Protein AF-A0A6H1WTG3-F1 (afdb_monomer)

pLDDT: mean 82.86, std 12.98, range [39.84, 94.88]

Mean predicted aligned error: 9.49 Å

Secondary structure (DSSP, 8-state):
-PPPPPPHHHHHHHHHHHHHHHHHHHHHHHHHHHHTT---HHHHHHHHHHHHHHHHHHHSS--SSGGGSTT---S--SS-EES---SSTTT-EEEEEEE-GGGGTSEEEEEEEE--S-GGG--EEEEEEETTS-TT----EEEES-GGGTT--

Structure (mmCIF, N/CA/C/O backbone):
data_AF-A0A6H1WTG3-F1
#
_entry.id   AF-A0A6H1WTG3-F1
#
loop_
_atom_site.group_PDB
_atom_site.id
_atom_site.type_symbol
_atom_site.label_atom_id
_atom_site.label_alt_id
_atom_site.label_comp_id
_atom_site.label_asym_id
_atom_site.label_entity_id
_atom_site.label_seq_id
_atom_site.pdbx_PDB_ins_code
_atom_site.Cartn_x
_atom_site.Cartn_y
_atom_site.Cartn_z
_atom_site.occupancy
_atom_site.B_iso_or_equiv
_atom_site.auth_seq_id
_atom_site.auth_comp_id
_atom_site.auth_asym_id
_atom_site.auth_atom_id
_atom_site.pdbx_PDB_model_num
ATOM 1 N N . MET A 1 1 ? 8.873 -9.620 -66.598 1.00 48.72 1 MET A N 1
ATOM 2 C CA . MET A 1 1 ? 8.773 -9.026 -65.247 1.00 48.72 1 MET A CA 1
ATOM 3 C C . MET A 1 1 ? 10.166 -8.985 -64.636 1.00 48.72 1 MET A C 1
ATOM 5 O O . MET A 1 1 ? 10.715 -10.044 -64.362 1.00 48.72 1 MET A O 1
ATOM 9 N N . ARG A 1 2 ? 10.778 -7.803 -64.497 1.00 57.81 2 ARG A N 1
ATOM 10 C CA . ARG A 1 2 ? 12.018 -7.649 -63.721 1.00 57.81 2 ARG A CA 1
ATOM 11 C C . ARG A 1 2 ? 11.621 -7.523 -62.252 1.00 57.81 2 ARG A C 1
ATOM 13 O O . ARG A 1 2 ? 10.877 -6.614 -61.910 1.00 57.81 2 ARG A O 1
ATOM 20 N N . ARG A 1 3 ? 12.067 -8.462 -61.417 1.00 63.38 3 ARG A N 1
ATOM 21 C CA . ARG A 1 3 ? 12.070 -8.287 -59.962 1.00 63.38 3 ARG A CA 1
ATOM 22 C C . ARG A 1 3 ? 13.181 -7.295 -59.640 1.00 63.38 3 ARG A C 1
ATOM 24 O O . ARG A 1 3 ? 14.333 -7.564 -59.975 1.00 63.38 3 ARG A O 1
ATOM 31 N N . GLU A 1 4 ? 12.835 -6.169 -59.033 1.00 68.81 4 GLU A N 1
ATOM 32 C CA . GLU A 1 4 ? 13.825 -5.304 -58.398 1.00 68.81 4 GLU A CA 1
ATOM 33 C C . GLU A 1 4 ? 14.367 -6.053 -57.180 1.00 68.81 4 GLU A C 1
ATOM 35 O O . GLU A 1 4 ? 13.616 -6.467 -56.296 1.00 68.81 4 GLU A O 1
ATOM 40 N N . ALA A 1 5 ? 15.660 -6.366 -57.218 1.00 68.69 5 ALA A N 1
ATOM 41 C CA . ALA A 1 5 ? 16.344 -7.063 -56.144 1.00 68.69 5 ALA A CA 1
ATOM 42 C C . ALA A 1 5 ? 16.918 -6.024 -55.175 1.00 68.69 5 ALA A C 1
ATOM 44 O O . ALA A 1 5 ? 17.615 -5.103 -55.596 1.00 68.69 5 ALA A O 1
ATOM 45 N N . PHE A 1 6 ? 16.598 -6.202 -53.893 1.00 76.06 6 PHE A N 1
ATOM 46 C CA . PHE A 1 6 ? 17.028 -5.386 -52.757 1.00 76.06 6 PHE A CA 1
ATOM 47 C C . PHE A 1 6 ? 18.542 -5.143 -52.786 1.00 76.06 6 PHE A C 1
ATOM 49 O O . PHE A 1 6 ? 19.322 -6.086 -52.953 1.00 76.06 6 PHE A O 1
ATOM 56 N N . THR A 1 7 ? 18.973 -3.890 -52.642 1.00 87.44 7 THR A N 1
ATOM 57 C CA . THR A 1 7 ? 20.405 -3.569 -52.706 1.00 87.44 7 THR A CA 1
ATOM 58 C C .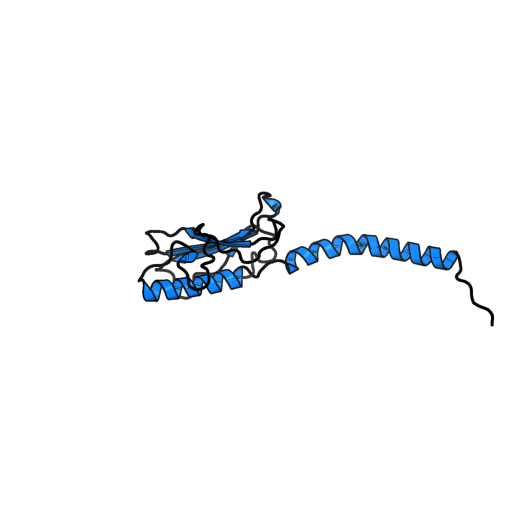 THR A 1 7 ? 21.078 -3.770 -51.347 1.00 87.44 7 THR A C 1
ATOM 60 O O . THR A 1 7 ? 20.471 -3.599 -50.292 1.00 87.44 7 THR A O 1
ATOM 63 N N . LEU A 1 8 ? 22.370 -4.113 -51.349 1.00 87.19 8 LEU A N 1
ATOM 64 C CA . LEU A 1 8 ? 23.145 -4.274 -50.110 1.00 87.19 8 LEU A CA 1
ATOM 65 C C . LEU A 1 8 ? 23.216 -2.951 -49.323 1.00 87.19 8 LEU A C 1
ATOM 67 O O . LEU A 1 8 ? 23.157 -2.946 -48.097 1.00 87.19 8 LEU A O 1
ATOM 71 N N . VAL A 1 9 ? 23.256 -1.823 -50.036 1.00 90.19 9 VAL A N 1
ATOM 72 C CA . VAL A 1 9 ? 23.251 -0.476 -49.447 1.00 90.19 9 VAL A CA 1
ATOM 73 C C . VAL A 1 9 ? 21.934 -0.185 -48.721 1.00 90.19 9 VAL A C 1
ATOM 75 O O . VAL A 1 9 ? 21.951 0.371 -47.624 1.00 90.19 9 VAL A O 1
ATOM 78 N N . GLU A 1 10 ? 20.805 -0.608 -49.289 1.00 89.88 10 GLU A N 1
ATOM 79 C CA . GLU A 1 10 ? 19.484 -0.460 -48.671 1.00 89.88 10 GLU A CA 1
ATOM 80 C C . GLU A 1 10 ? 19.398 -1.236 -47.351 1.00 89.88 10 GLU A C 1
ATOM 82 O O . GLU A 1 10 ? 18.973 -0.690 -46.333 1.00 89.88 10 GLU A O 1
ATOM 87 N N . LEU A 1 11 ? 19.929 -2.462 -47.316 1.00 88.88 11 LEU A N 1
ATOM 88 C CA . LEU A 1 11 ? 20.019 -3.244 -46.083 1.00 88.88 11 LEU A CA 1
ATOM 89 C C . LEU A 1 11 ? 20.889 -2.556 -45.020 1.00 88.88 11 LEU A C 1
ATOM 91 O O . LEU A 1 11 ? 20.509 -2.502 -43.851 1.00 88.88 11 LEU A O 1
ATOM 95 N N . MET A 1 12 ? 22.046 -2.011 -45.405 1.00 92.81 12 MET A N 1
ATOM 96 C CA . MET A 1 12 ? 22.962 -1.365 -44.459 1.00 92.81 12 MET A CA 1
ATOM 97 C C . MET A 1 12 ? 22.351 -0.121 -43.811 1.00 92.81 12 MET A C 1
ATOM 99 O O . MET A 1 12 ? 22.516 0.081 -42.606 1.00 92.81 12 MET A O 1
ATOM 103 N N . MET A 1 13 ? 21.614 0.687 -44.578 1.00 92.31 13 MET A N 1
ATOM 104 C CA . MET A 1 13 ? 20.936 1.863 -44.033 1.00 92.31 13 MET A CA 1
ATOM 105 C C . MET A 1 13 ? 19.824 1.463 -43.055 1.00 92.31 13 MET A C 1
ATOM 107 O O . MET A 1 13 ? 19.720 2.045 -41.975 1.00 92.31 13 MET A O 1
ATOM 111 N N . VAL A 1 14 ? 19.039 0.432 -43.381 1.00 94.12 14 V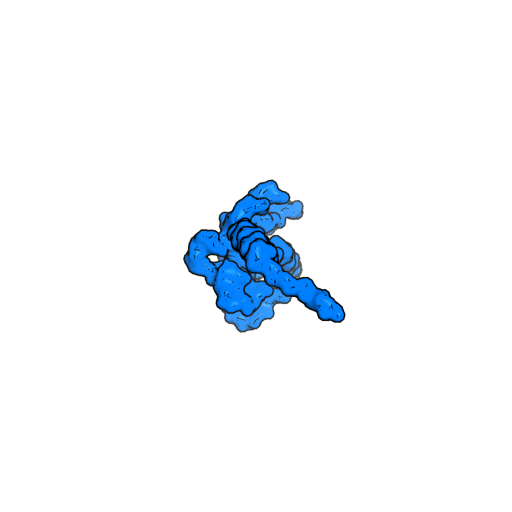AL A N 1
ATOM 112 C CA . VAL A 1 14 ? 17.979 -0.079 -42.496 1.00 94.12 14 VAL A CA 1
ATOM 113 C C . VAL A 1 14 ? 18.563 -0.603 -41.182 1.00 94.12 14 VAL A C 1
ATOM 115 O O . VAL A 1 14 ? 18.065 -0.257 -40.112 1.00 94.12 14 VAL A O 1
ATOM 118 N N . VAL A 1 15 ? 19.653 -1.376 -41.233 1.00 93.19 15 VAL A N 1
ATOM 119 C CA . VAL A 1 15 ? 20.323 -1.887 -40.023 1.00 93.19 15 VAL A CA 1
ATOM 120 C C . VAL A 1 15 ? 20.875 -0.745 -39.166 1.00 93.19 15 VAL A C 1
ATOM 122 O O . VAL A 1 15 ? 20.725 -0.777 -37.944 1.00 93.19 15 VAL A O 1
ATOM 125 N N . ALA A 1 16 ? 21.454 0.290 -39.782 1.00 94.56 16 ALA A N 1
ATOM 126 C CA . ALA A 1 16 ? 21.947 1.461 -39.060 1.00 94.56 16 ALA A CA 1
ATOM 127 C C . ALA A 1 16 ? 20.816 2.210 -38.330 1.00 94.56 16 ALA A C 1
ATOM 129 O O . ALA A 1 16 ? 20.960 2.554 -37.157 1.00 94.56 16 ALA A O 1
ATOM 130 N N . ILE A 1 17 ? 19.669 2.406 -38.987 1.00 94.88 17 ILE A N 1
ATOM 131 C CA . ILE A 1 17 ? 18.495 3.045 -38.374 1.00 94.88 17 ILE A CA 1
ATOM 132 C C . ILE A 1 17 ? 17.949 2.183 -37.224 1.00 94.88 17 ILE A C 1
ATOM 134 O O . ILE A 1 17 ? 17.677 2.706 -36.142 1.00 94.88 17 ILE A O 1
ATOM 138 N N . LEU A 1 18 ? 17.845 0.863 -37.411 1.00 94.25 18 LEU A N 1
ATOM 139 C CA . LEU A 1 18 ? 17.382 -0.060 -36.367 1.00 94.25 18 LEU A CA 1
ATOM 140 C C . LEU A 1 18 ? 18.304 -0.072 -35.140 1.00 94.25 18 LEU A C 1
ATOM 142 O O . LEU A 1 18 ? 17.809 -0.127 -34.015 1.00 94.25 18 LEU A O 1
ATOM 146 N N . ALA A 1 19 ? 19.623 0.029 -35.329 1.00 93.94 19 ALA A N 1
ATOM 147 C CA . ALA A 1 19 ? 20.579 0.094 -34.224 1.00 93.94 19 ALA A CA 1
ATOM 148 C C . ALA A 1 19 ? 20.383 1.355 -33.362 1.00 93.94 19 ALA A C 1
ATOM 150 O O . ALA A 1 19 ? 20.382 1.273 -32.132 1.00 93.94 19 ALA A O 1
ATOM 151 N N . ILE A 1 20 ? 20.152 2.509 -33.999 1.00 92.31 20 ILE A N 1
ATOM 152 C CA . ILE A 1 20 ? 19.897 3.781 -33.305 1.00 92.31 20 ILE A CA 1
ATOM 153 C C . ILE A 1 20 ? 18.561 3.725 -32.550 1.00 92.31 20 ILE A C 1
ATOM 155 O O . ILE A 1 20 ? 18.499 4.074 -31.370 1.00 92.31 20 ILE A O 1
ATOM 159 N N . LEU A 1 21 ? 17.497 3.238 -33.199 1.00 92.56 21 LEU A N 1
ATOM 160 C CA . LEU A 1 21 ? 16.176 3.117 -32.574 1.00 92.56 21 LEU A CA 1
ATOM 161 C C . LEU A 1 21 ? 16.177 2.121 -31.406 1.00 92.56 21 LEU A C 1
ATOM 163 O O . LEU A 1 21 ? 15.565 2.389 -30.369 1.00 92.56 21 LEU A O 1
ATOM 167 N N . GLY A 1 22 ? 16.888 0.998 -31.540 1.00 88.81 22 GLY A N 1
ATOM 168 C CA . GLY A 1 22 ? 17.004 -0.017 -30.492 1.00 88.81 22 GLY A CA 1
ATOM 169 C C . GLY A 1 22 ? 17.677 0.511 -29.223 1.00 88.81 22 GLY A C 1
ATOM 170 O O . GLY A 1 22 ? 17.189 0.253 -28.120 1.00 88.81 22 GLY A O 1
ATOM 171 N N . ALA A 1 23 ? 18.742 1.306 -29.371 1.00 87.19 23 ALA A N 1
ATOM 172 C CA . ALA A 1 23 ? 19.480 1.877 -28.245 1.00 87.19 23 ALA A CA 1
ATOM 173 C C . ALA A 1 23 ? 18.620 2.813 -27.373 1.00 87.19 23 ALA A C 1
ATOM 175 O O . ALA A 1 23 ? 18.652 2.711 -26.147 1.00 87.19 23 ALA A O 1
ATOM 176 N N . VAL A 1 24 ? 17.817 3.691 -27.986 1.00 86.00 24 VAL A N 1
ATOM 177 C CA . VAL A 1 24 ? 16.955 4.635 -27.245 1.00 86.00 24 VAL A CA 1
ATOM 178 C C . VAL A 1 24 ? 15.735 3.929 -26.653 1.00 86.00 24 VAL A C 1
ATOM 180 O O . VAL A 1 24 ? 15.371 4.168 -25.500 1.00 86.00 24 VAL A O 1
ATOM 183 N N . SER A 1 25 ? 15.128 3.017 -27.416 1.00 84.44 25 SER A N 1
ATOM 184 C CA . SER A 1 25 ? 13.902 2.327 -27.003 1.00 84.44 25 SER A CA 1
ATOM 185 C C . SER A 1 25 ? 14.092 1.556 -25.694 1.00 84.44 25 SER A C 1
ATOM 187 O O . SER A 1 25 ? 13.241 1.606 -24.808 1.00 84.44 25 SER A O 1
ATOM 189 N N . PHE A 1 26 ? 15.229 0.876 -25.526 1.00 77.44 26 PHE A N 1
ATOM 190 C CA . PHE A 1 26 ? 15.443 -0.029 -24.399 1.00 77.44 26 PHE A CA 1
ATOM 191 C C . PHE A 1 26 ? 15.408 0.646 -23.020 1.00 77.44 26 PHE A C 1
ATOM 193 O O . PHE A 1 26 ? 14.862 0.080 -22.070 1.00 77.44 26 PHE A O 1
ATOM 200 N N . VAL A 1 27 ? 15.969 1.851 -22.891 1.00 73.50 27 VAL A N 1
ATOM 201 C CA . VAL A 1 27 ? 15.969 2.585 -21.614 1.00 73.50 27 VAL A CA 1
ATOM 202 C C . VAL A 1 27 ? 14.561 3.078 -21.288 1.00 73.50 27 VAL A C 1
ATOM 204 O O . VAL A 1 27 ? 14.095 2.919 -20.162 1.00 73.50 27 VAL A O 1
ATOM 207 N N . VAL A 1 28 ? 13.859 3.610 -22.287 1.00 71.81 28 VAL A N 1
ATOM 208 C CA . VAL A 1 28 ? 12.533 4.212 -22.124 1.00 71.81 28 VAL A CA 1
ATOM 209 C C . VAL A 1 28 ? 11.491 3.170 -21.695 1.00 71.81 28 VAL A C 1
ATOM 211 O O . VAL A 1 28 ? 10.764 3.403 -20.729 1.00 71.81 28 VAL A O 1
ATOM 214 N N . TYR A 1 29 ? 11.472 1.979 -22.306 1.00 66.88 29 TYR A N 1
ATOM 215 C CA . TYR A 1 29 ? 10.522 0.916 -21.935 1.00 66.88 29 TYR A CA 1
ATOM 216 C C . TYR A 1 29 ? 10.635 0.484 -20.465 1.00 66.88 29 TYR A C 1
ATOM 218 O O . TYR A 1 29 ? 9.623 0.215 -19.820 1.00 66.88 29 TYR A O 1
ATOM 226 N N . ARG A 1 30 ? 11.846 0.462 -19.894 1.00 64.00 30 ARG A N 1
ATOM 227 C CA . ARG A 1 30 ? 12.074 0.014 -18.507 1.00 64.00 30 ARG A CA 1
ATOM 228 C C . ARG A 1 30 ? 11.404 0.903 -17.456 1.00 64.00 30 ARG A C 1
ATOM 230 O O . ARG A 1 30 ? 11.090 0.408 -16.377 1.00 64.00 30 ARG A O 1
ATOM 237 N N . HIS A 1 31 ? 11.185 2.184 -17.750 1.00 59.56 31 HIS A N 1
ATOM 238 C CA . HIS A 1 31 ? 10.523 3.103 -16.823 1.00 59.56 31 HIS A CA 1
ATOM 239 C C . HIS A 1 31 ? 8.996 2.949 -16.839 1.00 59.56 31 HIS A C 1
ATOM 241 O O . HIS A 1 31 ? 8.382 2.974 -15.776 1.00 59.56 31 HIS A O 1
ATOM 247 N N . TYR A 1 32 ? 8.393 2.703 -18.006 1.00 57.75 32 TYR A N 1
ATOM 248 C CA . TYR A 1 32 ? 6.937 2.557 -18.136 1.00 57.75 32 TYR A CA 1
ATOM 249 C C . TYR A 1 32 ? 6.387 1.290 -17.477 1.00 57.75 32 TYR A C 1
ATOM 251 O O . TYR A 1 32 ? 5.323 1.332 -16.864 1.00 57.75 32 TYR A O 1
ATOM 259 N N . PHE A 1 33 ? 7.123 0.177 -17.530 1.00 60.06 33 PHE A N 1
ATOM 260 C CA . PHE A 1 33 ? 6.672 -1.057 -16.882 1.00 60.06 33 PHE A CA 1
ATOM 261 C C . PHE A 1 33 ? 6.608 -0.953 -15.353 1.00 60.06 33 PHE A C 1
ATOM 263 O O . PHE A 1 33 ? 5.849 -1.694 -14.747 1.00 60.06 33 PHE A O 1
ATOM 270 N N . ARG A 1 34 ? 7.354 -0.043 -14.711 1.00 58.09 34 ARG A N 1
ATOM 271 C CA . ARG A 1 34 ? 7.298 0.103 -13.245 1.00 58.09 34 ARG A CA 1
ATOM 272 C C . ARG A 1 34 ? 5.972 0.698 -12.773 1.00 58.09 34 ARG A C 1
ATOM 274 O O . ARG A 1 34 ? 5.406 0.184 -11.823 1.00 58.09 34 ARG A O 1
ATOM 281 N N . ALA A 1 35 ? 5.462 1.709 -13.475 1.00 58.59 35 ALA A N 1
ATOM 282 C CA . ALA A 1 35 ? 4.198 2.362 -13.131 1.00 58.59 35 ALA A CA 1
ATOM 283 C C . ALA A 1 35 ? 2.960 1.523 -13.503 1.00 58.59 35 ALA A C 1
ATOM 285 O O . ALA A 1 35 ? 1.935 1.617 -12.845 1.00 58.59 35 ALA A O 1
ATOM 286 N N . ALA A 1 36 ? 3.040 0.683 -14.543 1.00 51.25 36 ALA A N 1
ATOM 287 C CA . ALA A 1 36 ? 1.891 -0.092 -15.028 1.00 51.25 36 ALA A CA 1
ATOM 288 C C . ALA A 1 36 ? 1.499 -1.293 -14.140 1.00 51.25 36 ALA A C 1
ATOM 290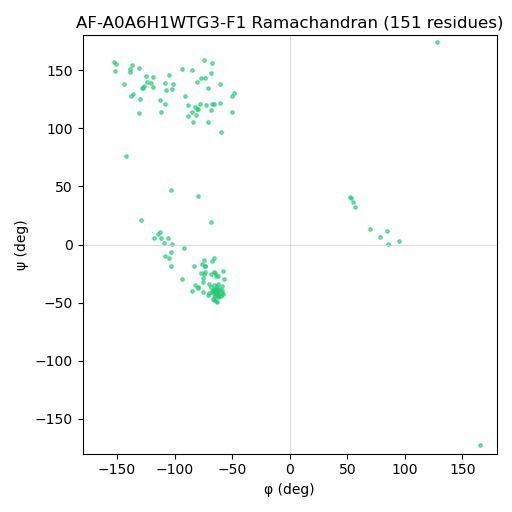 O O . ALA A 1 36 ? 0.437 -1.873 -14.348 1.00 51.25 36 ALA A O 1
ATOM 291 N N . PHE A 1 37 ? 2.355 -1.692 -13.193 1.00 56.06 37 PHE A N 1
ATOM 292 C CA . PHE A 1 37 ? 2.119 -2.835 -12.300 1.00 56.06 37 PHE A CA 1
ATOM 293 C C . PHE A 1 37 ? 1.904 -2.443 -10.838 1.00 56.06 37 PHE A C 1
ATOM 295 O O . PHE A 1 37 ? 1.809 -3.329 -9.990 1.00 56.06 37 PHE A O 1
ATOM 302 N N . GLU A 1 38 ? 1.838 -1.150 -10.527 1.00 61.94 38 GLU A N 1
ATOM 303 C CA . GLU A 1 38 ? 1.384 -0.723 -9.209 1.00 61.94 38 GLU A CA 1
ATOM 304 C C . GLU A 1 38 ? -0.125 -0.995 -9.144 1.00 61.94 38 GLU A C 1
ATOM 306 O O . GLU A 1 38 ? -0.923 -0.318 -9.791 1.00 61.94 38 GLU A O 1
ATOM 311 N N . VAL A 1 39 ? -0.512 -2.048 -8.411 1.00 62.84 39 VAL A N 1
ATOM 312 C CA . VAL A 1 39 ? -1.873 -2.158 -7.869 1.00 62.84 39 VAL A CA 1
ATOM 313 C C . VAL A 1 39 ? -2.144 -0.837 -7.173 1.00 62.84 39 VAL A C 1
ATOM 315 O O . VAL A 1 39 ? -1.300 -0.460 -6.369 1.00 62.84 39 VAL A O 1
ATOM 318 N N . ASP A 1 40 ? -3.251 -0.151 -7.483 1.00 78.94 40 ASP A N 1
ATOM 319 C CA . ASP A 1 40 ? -3.564 1.150 -6.882 1.00 78.94 40 ASP A CA 1
ATOM 320 C C . ASP A 1 40 ? -3.679 0.984 -5.353 1.00 78.94 40 ASP A C 1
ATOM 322 O O . ASP A 1 40 ? -4.715 0.539 -4.842 1.00 78.94 40 ASP A O 1
ATOM 326 N N . PRO A 1 41 ? -2.601 1.283 -4.602 1.00 83.31 41 PRO A N 1
ATOM 327 C CA . PRO A 1 41 ? -2.537 0.955 -3.187 1.00 83.31 41 PRO A CA 1
ATOM 328 C C . PRO A 1 41 ? -3.434 1.915 -2.407 1.00 83.31 41 PRO A C 1
ATOM 330 O O . PRO A 1 41 ? -3.954 1.563 -1.352 1.00 83.31 41 PRO A O 1
ATOM 333 N N . VAL A 1 42 ? -3.673 3.107 -2.961 1.00 86.62 42 VAL A N 1
ATOM 334 C CA . VAL A 1 42 ? -4.590 4.108 -2.429 1.00 86.62 42 VAL A CA 1
ATOM 335 C C . VAL A 1 42 ? -6.016 3.579 -2.495 1.00 86.62 42 VAL A C 1
ATOM 337 O O . VAL A 1 42 ? -6.713 3.630 -1.485 1.00 86.62 42 VAL A O 1
ATOM 340 N N . GLN A 1 43 ? -6.445 3.017 -3.628 1.00 89.44 43 GLN A N 1
ATOM 341 C CA . GLN A 1 43 ? -7.786 2.438 -3.743 1.00 89.44 43 GLN A CA 1
ATOM 342 C C . GLN A 1 43 ? -8.007 1.312 -2.724 1.00 89.44 43 GLN A C 1
ATOM 344 O O . GLN A 1 43 ? -9.047 1.272 -2.064 1.00 89.44 43 GLN A O 1
ATOM 349 N N . VAL A 1 44 ? -7.021 0.428 -2.564 1.00 90.88 44 VAL A N 1
ATOM 350 C CA . VAL A 1 44 ? -7.086 -0.679 -1.603 1.00 90.88 44 VAL A CA 1
ATOM 351 C C . VAL A 1 44 ? -7.157 -0.160 -0.170 1.00 90.88 44 VAL A C 1
ATOM 353 O O . VAL A 1 44 ? -8.047 -0.569 0.573 1.00 90.88 44 VAL A O 1
ATOM 356 N N . LEU A 1 45 ? -6.289 0.782 0.209 1.00 91.62 45 LEU A N 1
ATOM 357 C CA . LEU A 1 45 ? -6.306 1.399 1.540 1.00 91.62 45 LEU A CA 1
ATOM 358 C C . LEU A 1 45 ? -7.640 2.086 1.838 1.00 91.62 45 LEU A C 1
ATOM 360 O O . LEU A 1 45 ? -8.144 1.992 2.952 1.00 91.62 45 LEU A O 1
ATOM 364 N N . LEU A 1 46 ? -8.236 2.752 0.847 1.00 91.31 46 LEU A N 1
ATOM 365 C CA . LEU A 1 46 ? -9.552 3.370 0.994 1.00 91.31 46 LEU A CA 1
ATOM 366 C C . LEU A 1 46 ? -10.656 2.321 1.162 1.00 91.31 46 LEU A C 1
ATOM 368 O O . LEU A 1 46 ? -11.537 2.512 1.994 1.00 91.31 46 LEU A O 1
ATOM 372 N N . SER A 1 47 ? -10.605 1.210 0.423 1.00 92.44 47 SER A N 1
ATOM 373 C CA . SER A 1 47 ? -11.568 0.116 0.601 1.00 92.44 47 SER A CA 1
ATOM 374 C C . SER A 1 47 ? -11.431 -0.582 1.958 1.00 92.44 47 SER A C 1
ATOM 376 O O . SER A 1 47 ? -12.442 -0.839 2.603 1.00 92.44 47 SER A O 1
ATOM 378 N N . ALA A 1 48 ? -10.203 -0.800 2.436 1.00 92.94 48 ALA A N 1
ATOM 379 C CA . ALA A 1 48 ? -9.939 -1.357 3.760 1.00 92.94 48 ALA A CA 1
ATOM 380 C C . ALA A 1 48 ? -10.391 -0.400 4.873 1.00 92.94 48 ALA A C 1
ATOM 382 O O . ALA A 1 48 ? -11.030 -0.826 5.825 1.00 92.94 48 ALA A O 1
ATOM 383 N N . LYS A 1 49 ? -10.173 0.911 4.713 1.00 91.31 49 LYS A N 1
ATOM 384 C CA . LYS A 1 49 ? -10.715 1.933 5.620 1.00 91.31 49 LYS A CA 1
ATOM 385 C C . LYS A 1 49 ? -12.244 1.884 5.717 1.00 91.31 49 LYS A C 1
ATOM 387 O O . LYS A 1 49 ? -12.784 2.036 6.806 1.00 91.31 49 LYS A O 1
ATOM 392 N N . LEU A 1 50 ? -12.944 1.710 4.596 1.00 92.00 50 LEU A N 1
ATOM 393 C CA . LEU A 1 50 ? -14.406 1.588 4.615 1.00 92.00 50 LEU A CA 1
ATOM 394 C C . LEU A 1 50 ? -14.849 0.324 5.366 1.00 92.00 50 LEU A C 1
ATOM 396 O O . LEU A 1 50 ? -15.814 0.384 6.123 1.00 92.00 50 LEU A O 1
ATOM 400 N N . ALA A 1 51 ? -14.123 -0.786 5.208 1.00 93.38 51 ALA A N 1
ATOM 401 C CA . ALA A 1 51 ? -14.374 -2.010 5.966 1.00 93.38 51 ALA A CA 1
ATOM 402 C C . ALA A 1 51 ? -14.090 -1.834 7.473 1.00 93.38 51 ALA A C 1
ATOM 404 O O . ALA A 1 51 ? -14.818 -2.374 8.298 1.00 93.38 51 ALA A O 1
ATOM 405 N N . GLU A 1 52 ? -13.084 -1.038 7.849 1.00 91.88 52 GLU A N 1
ATOM 406 C CA . GLU A 1 52 ? -12.806 -0.683 9.252 1.00 91.88 52 GLU A CA 1
ATOM 407 C C . GLU A 1 52 ? -13.940 0.151 9.864 1.00 91.88 52 GLU A C 1
ATOM 409 O O . GLU A 1 52 ? -14.329 -0.058 11.013 1.00 91.88 52 GLU A O 1
ATOM 414 N N . GLU A 1 53 ? -14.501 1.092 9.098 1.00 90.25 53 GLU A N 1
ATOM 415 C CA . GLU A 1 53 ? -15.657 1.891 9.524 1.00 90.25 53 GLU A CA 1
ATOM 416 C C . GLU A 1 53 ? -16.915 1.021 9.707 1.00 90.25 53 GLU A C 1
ATOM 418 O O . GLU A 1 53 ? -17.656 1.215 10.673 1.00 90.25 53 GLU A O 1
ATOM 423 N N . GLU A 1 54 ? -17.134 0.037 8.828 1.00 92.25 54 GLU A N 1
ATOM 424 C CA . GLU A 1 54 ? -18.195 -0.970 8.970 1.00 92.25 54 GLU A CA 1
ATOM 425 C C . GLU A 1 54 ? -17.973 -1.838 10.220 1.00 92.25 54 GLU A C 1
ATOM 427 O O . GLU A 1 54 ? -18.862 -1.950 11.065 1.00 92.25 54 GLU A O 1
ATOM 432 N N . TYR A 1 55 ? -16.762 -2.372 10.402 1.00 92.88 55 TYR A N 1
ATOM 433 C CA . TYR A 1 55 ? -16.423 -3.200 11.559 1.00 92.88 55 TYR A CA 1
ATOM 434 C C . TYR A 1 55 ? -16.588 -2.438 12.882 1.00 92.88 55 TYR A C 1
ATOM 436 O O . TYR A 1 55 ? -17.100 -2.993 13.859 1.00 92.88 55 TYR A O 1
ATOM 444 N N . TYR A 1 56 ? -16.220 -1.154 12.912 1.00 91.12 56 TYR A N 1
ATOM 445 C CA . TYR A 1 56 ? -16.435 -0.281 14.064 1.00 91.12 56 TYR A CA 1
ATOM 446 C C . TYR A 1 56 ? -17.922 -0.029 14.338 1.00 91.12 56 TYR A C 1
ATOM 448 O O . TYR A 1 56 ? -18.325 0.004 15.502 1.00 91.12 56 TYR A O 1
ATOM 456 N N . ALA A 1 57 ? -18.750 0.127 13.301 1.00 90.69 57 ALA A N 1
ATOM 457 C CA . ALA A 1 57 ? -20.194 0.295 13.465 1.00 90.69 57 ALA A CA 1
ATOM 458 C C . ALA A 1 57 ? -20.853 -0.939 14.109 1.00 90.69 57 ALA A C 1
ATOM 460 O O . ALA A 1 57 ? -21.755 -0.782 14.934 1.00 90.69 57 ALA A O 1
ATOM 461 N N . ASP A 1 58 ? -20.361 -2.139 13.792 1.00 93.00 58 ASP A N 1
ATOM 462 C CA . ASP A 1 58 ? -20.903 -3.398 14.308 1.00 93.00 58 ASP A CA 1
ATOM 463 C C . ASP A 1 58 ? -20.334 -3.794 15.682 1.00 93.00 58 ASP A C 1
ATOM 465 O O . ASP A 1 58 ? -21.069 -4.272 16.549 1.00 93.00 58 ASP A O 1
ATOM 469 N N . ASN A 1 59 ? -19.032 -3.589 15.908 1.00 91.38 59 ASN A N 1
ATOM 470 C CA . ASN A 1 59 ? -18.322 -4.088 17.095 1.00 91.38 59 ASN A CA 1
ATOM 471 C C . ASN A 1 59 ? -17.940 -2.998 18.107 1.00 91.38 59 ASN A C 1
ATOM 473 O O . ASN A 1 59 ? -17.494 -3.315 19.212 1.00 91.38 59 ASN A O 1
ATOM 477 N N . GLY A 1 60 ? -18.081 -1.718 17.751 1.00 89.12 60 GLY A N 1
ATOM 478 C CA . GLY A 1 60 ? -17.691 -0.580 18.590 1.00 89.12 60 GLY A CA 1
ATOM 479 C C . GLY A 1 60 ? -16.177 -0.405 18.768 1.00 89.12 60 GLY A C 1
ATOM 480 O O . GLY A 1 60 ? -15.752 0.328 19.660 1.00 89.12 60 GLY A O 1
ATOM 481 N N . ARG A 1 61 ? -15.367 -1.098 17.963 1.00 91.25 61 ARG A N 1
ATOM 482 C CA . ARG A 1 61 ? -13.898 -1.035 17.923 1.00 91.25 61 ARG A CA 1
ATOM 483 C C . ARG A 1 61 ? -13.418 -1.352 16.509 1.00 91.25 61 ARG A C 1
ATOM 485 O O . ARG A 1 61 ? -14.133 -2.037 15.790 1.00 91.25 61 ARG A O 1
ATOM 492 N N . TYR A 1 62 ? -12.235 -0.884 16.140 1.00 91.94 62 TYR A N 1
ATOM 493 C CA . TYR A 1 62 ? -11.570 -1.217 14.879 1.00 91.94 62 TYR A CA 1
ATOM 494 C C . TYR A 1 62 ? -10.997 -2.636 14.904 1.00 91.94 62 TYR A C 1
ATOM 496 O O . TYR A 1 62 ? -10.783 -3.211 15.979 1.00 91.94 62 TYR A O 1
ATOM 504 N N . ALA A 1 63 ? -10.768 -3.203 13.723 1.00 92.81 63 ALA A N 1
ATOM 505 C CA . ALA A 1 63 ? -10.141 -4.504 13.588 1.00 92.81 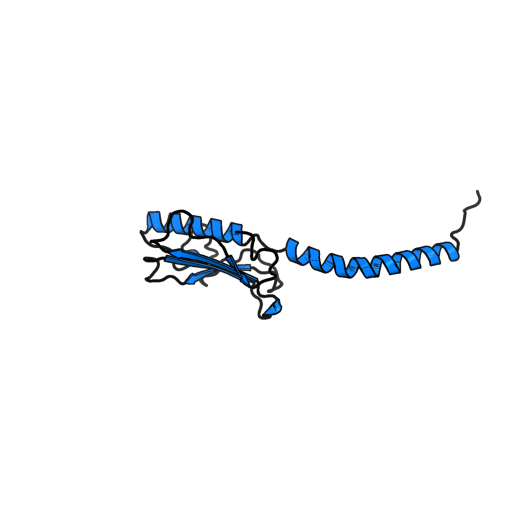63 ALA A CA 1
ATOM 506 C C . ALA A 1 63 ? -8.625 -4.383 13.802 1.00 92.81 63 ALA A C 1
ATOM 508 O O . ALA A 1 63 ? -7.987 -3.412 13.408 1.00 92.81 63 ALA A O 1
ATOM 509 N N . CYS A 1 64 ? -8.033 -5.389 14.446 1.00 92.56 64 CYS A N 1
ATOM 510 C CA . CYS A 1 64 ? -6.574 -5.486 14.580 1.00 92.56 64 CYS A CA 1
ATOM 511 C C . CYS A 1 64 ? -5.962 -6.513 13.627 1.00 92.56 64 CYS A C 1
ATOM 513 O O . CYS A 1 64 ? -4.741 -6.661 13.579 1.00 92.56 64 CYS A O 1
ATOM 515 N N . GLN A 1 65 ? -6.809 -7.254 12.921 1.00 92.44 65 GLN A N 1
ATOM 516 C CA . GLN A 1 65 ? -6.426 -8.251 11.942 1.00 92.44 65 GLN A CA 1
ATOM 517 C C . GLN A 1 65 ? -7.172 -7.950 10.652 1.00 92.44 65 GLN A C 1
ATOM 519 O O . GLN A 1 65 ? -8.375 -7.687 10.675 1.00 92.44 65 GLN A O 1
ATOM 524 N N . ILE A 1 66 ? -6.463 -7.989 9.528 1.00 93.25 66 ILE A N 1
ATOM 525 C CA . ILE A 1 66 ? -7.066 -7.709 8.227 1.00 93.25 66 ILE A CA 1
ATOM 526 C C . ILE A 1 66 ? -8.171 -8.724 7.888 1.00 93.25 66 ILE A C 1
ATOM 528 O O . ILE A 1 66 ? -9.119 -8.402 7.184 1.00 93.25 66 ILE A O 1
ATOM 532 N N . GLU A 1 67 ? -8.097 -9.941 8.426 1.00 92.56 67 GLU A N 1
ATOM 533 C CA . GLU A 1 67 ? -9.060 -11.014 8.173 1.00 92.56 67 GLU A CA 1
ATOM 534 C C . GLU A 1 67 ? -10.414 -10.812 8.861 1.00 92.56 67 GLU A C 1
ATOM 536 O O . GLU A 1 67 ? -11.396 -11.447 8.462 1.00 92.56 67 GLU A O 1
ATOM 541 N N . ASP A 1 68 ? -10.476 -9.949 9.878 1.00 91.88 68 ASP A N 1
ATOM 542 C CA . ASP A 1 68 ? -11.729 -9.562 10.532 1.00 91.88 68 ASP A CA 1
ATOM 543 C C . ASP A 1 68 ? -12.534 -8.574 9.669 1.00 91.88 68 ASP A C 1
ATOM 545 O O . ASP A 1 68 ? -13.736 -8.393 9.882 1.00 91.88 68 ASP A O 1
ATOM 549 N N . LEU A 1 69 ? -11.889 -7.950 8.677 1.00 92.00 69 LEU A N 1
ATOM 550 C CA . LEU A 1 69 ? -12.514 -7.000 7.766 1.00 92.00 69 LEU A CA 1
ATOM 551 C C . LEU A 1 69 ? -13.289 -7.710 6.656 1.00 92.00 69 LEU A C 1
ATOM 553 O O . LEU A 1 69 ? -12.843 -8.692 6.048 1.00 92.00 69 LEU A O 1
ATOM 557 N N . SER A 1 70 ? -14.454 -7.154 6.331 1.00 90.56 70 SER A N 1
ATOM 558 C CA . SER A 1 70 ? -15.300 -7.640 5.248 1.00 90.56 70 SER A CA 1
ATOM 559 C C . SER A 1 70 ? -14.552 -7.566 3.903 1.00 90.56 70 SER A C 1
ATOM 561 O O . SER A 1 70 ? -14.088 -6.518 3.464 1.00 90.56 70 SER A O 1
ATOM 563 N N . GLY A 1 71 ? -14.402 -8.713 3.230 1.00 88.69 71 GLY A N 1
ATOM 564 C CA . GLY A 1 71 ? -13.756 -8.799 1.911 1.00 88.69 71 GLY A CA 1
ATOM 565 C C . GLY A 1 71 ? -12.228 -8.933 1.906 1.00 88.69 71 GLY A C 1
ATOM 566 O O . GLY A 1 71 ? -11.661 -9.055 0.822 1.00 88.69 71 GLY A O 1
ATOM 567 N N . PHE A 1 72 ? -11.576 -8.978 3.073 1.00 90.81 72 PHE A N 1
ATOM 568 C CA . PHE A 1 72 ? -10.116 -9.135 3.200 1.00 90.81 72 PHE A CA 1
ATOM 569 C C . PHE A 1 72 ? -9.683 -10.452 3.864 1.00 90.81 72 PHE A C 1
ATOM 571 O O . PHE A 1 72 ? -8.507 -10.659 4.150 1.00 90.81 72 PHE A O 1
ATOM 578 N N . ASN A 1 73 ? -10.616 -11.379 4.081 1.00 90.19 73 ASN A N 1
ATOM 579 C CA . ASN A 1 73 ? -10.313 -12.699 4.620 1.00 90.19 73 ASN A CA 1
ATOM 580 C C . ASN A 1 73 ? -9.972 -13.688 3.495 1.00 90.19 73 ASN A C 1
ATOM 582 O O . ASN A 1 73 ? -10.851 -14.088 2.727 1.00 90.19 73 ASN A O 1
ATOM 586 N N . ASP A 1 74 ? -8.706 -14.096 3.407 1.00 88.25 74 ASP A N 1
ATOM 587 C CA . ASP A 1 74 ? -8.224 -15.117 2.466 1.00 88.25 74 ASP A CA 1
ATOM 588 C C . ASP A 1 74 ? -7.999 -16.501 3.114 1.00 88.25 74 ASP A C 1
ATOM 590 O O . ASP A 1 74 ? -7.622 -17.459 2.434 1.00 88.25 74 ASP A O 1
ATOM 594 N N . GLY A 1 75 ? -8.265 -16.625 4.419 1.00 86.69 75 GLY A N 1
ATOM 595 C CA . GLY A 1 75 ? -8.072 -17.845 5.202 1.00 86.69 75 GLY A CA 1
ATOM 596 C C . GLY A 1 75 ? -6.627 -18.137 5.629 1.00 86.69 75 GLY A C 1
ATOM 597 O O . GLY A 1 75 ? -6.396 -19.210 6.190 1.00 86.69 75 GLY A O 1
ATOM 598 N N . SER A 1 76 ? -5.669 -17.235 5.387 1.00 86.31 76 SER A N 1
ATOM 599 C CA . SER A 1 76 ? -4.254 -17.406 5.762 1.00 86.31 76 SER A CA 1
ATOM 600 C C . SER A 1 76 ? -4.002 -17.197 7.265 1.00 86.31 76 SER A C 1
ATOM 602 O O . SER A 1 76 ? -3.161 -17.883 7.851 1.00 86.31 76 SER A O 1
ATOM 604 N N . ALA A 1 77 ? -4.783 -16.316 7.907 1.00 86.56 77 ALA A N 1
ATOM 605 C CA . ALA A 1 77 ? -4.646 -15.933 9.320 1.00 86.56 77 ALA A CA 1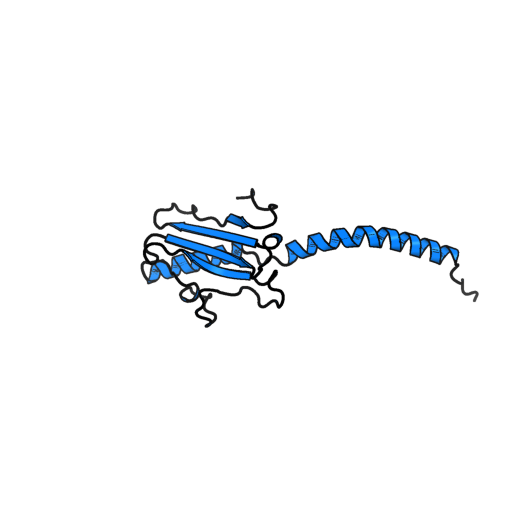
ATOM 606 C C . ALA A 1 77 ? -3.234 -15.419 9.682 1.00 86.56 77 ALA A C 1
ATOM 608 O O . ALA A 1 77 ? -2.710 -15.696 10.765 1.00 86.56 77 ALA A O 1
ATOM 609 N N . ASP A 1 78 ? -2.605 -14.690 8.761 1.00 90.19 78 ASP A N 1
ATOM 610 C CA . ASP A 1 78 ? -1.253 -14.133 8.864 1.00 90.19 78 ASP A CA 1
ATOM 611 C C . ASP A 1 78 ? -1.234 -12.593 8.942 1.00 90.19 78 ASP A C 1
ATOM 613 O O . ASP A 1 78 ? -0.159 -11.986 8.890 1.00 90.19 78 ASP A O 1
ATOM 617 N N . ASN A 1 79 ? -2.405 -11.978 9.126 1.00 92.69 79 ASN A N 1
ATOM 618 C CA . ASN A 1 79 ? -2.675 -10.545 9.072 1.00 92.69 79 ASN A CA 1
ATOM 619 C C . ASN A 1 79 ? -2.265 -9.916 7.734 1.00 92.69 79 ASN A C 1
ATOM 621 O O . ASN A 1 79 ? -1.826 -8.765 7.691 1.00 92.69 79 ASN A O 1
ATOM 625 N N . LYS A 1 80 ? -2.359 -10.670 6.634 1.00 92.88 80 LYS A N 1
ATOM 626 C CA . LYS A 1 80 ? -2.006 -10.185 5.300 1.00 92.88 80 LYS A CA 1
ATOM 627 C C . LYS A 1 80 ? -3.046 -10.604 4.287 1.00 92.88 80 LYS A C 1
ATOM 629 O O . LYS A 1 80 ? -3.348 -11.773 4.121 1.00 92.88 80 LYS A O 1
ATOM 634 N N . TYR A 1 81 ? -3.507 -9.632 3.515 1.00 92.88 81 TYR A N 1
ATOM 635 C CA . TYR A 1 81 ? -4.333 -9.898 2.351 1.00 92.88 81 TYR A CA 1
ATOM 636 C C . TYR A 1 81 ? -3.564 -9.557 1.079 1.00 92.88 81 TYR A C 1
ATOM 638 O O . TYR A 1 81 ? -3.225 -8.396 0.824 1.00 92.88 81 TYR A O 1
ATOM 646 N N . TYR A 1 82 ? -3.262 -10.575 0.275 1.00 90.69 82 TYR A N 1
ATOM 647 C CA . TYR A 1 82 ? -2.513 -10.418 -0.969 1.00 90.69 82 TYR A CA 1
ATOM 648 C C . TYR A 1 82 ? -3.400 -9.869 -2.092 1.00 90.69 82 TYR A C 1
ATOM 650 O O . TYR A 1 82 ? -4.372 -10.491 -2.512 1.00 90.69 82 TYR A O 1
ATOM 658 N N . LEU A 1 83 ? -3.014 -8.720 -2.646 1.00 88.44 83 LEU A N 1
ATOM 659 C CA . LEU A 1 83 ? -3.763 -8.023 -3.701 1.00 88.44 83 LEU A CA 1
ATOM 660 C C . LEU A 1 83 ? -3.584 -8.674 -5.072 1.00 88.44 83 LEU A C 1
ATOM 662 O O . LEU A 1 83 ? -4.413 -8.532 -5.971 1.00 88.44 83 LEU A O 1
ATOM 666 N N . ASN A 1 84 ? -2.473 -9.381 -5.241 1.00 85.75 84 ASN A N 1
ATOM 667 C CA . ASN A 1 84 ? -2.116 -10.088 -6.452 1.00 85.75 84 ASN A CA 1
ATOM 668 C C . ASN A 1 84 ? -1.226 -11.290 -6.124 1.00 85.75 84 ASN A C 1
ATOM 670 O O . ASN A 1 84 ? -0.425 -11.260 -5.195 1.00 85.75 84 ASN A O 1
ATOM 674 N N . GLN A 1 85 ? -1.327 -12.347 -6.931 1.00 84.56 85 GLN A N 1
ATOM 675 C CA . GLN A 1 85 ? -0.545 -13.579 -6.775 1.00 84.56 85 GLN A CA 1
ATOM 676 C C . GLN A 1 85 ? 0.605 -13.657 -7.789 1.00 84.56 85 GLN A C 1
ATOM 678 O O . GLN A 1 85 ? 0.811 -14.667 -8.466 1.00 84.56 85 GLN A O 1
ATOM 683 N N . ASP A 1 86 ? 1.363 -12.570 -7.934 1.00 85.50 86 ASP A N 1
ATOM 684 C CA . ASP A 1 86 ? 2.534 -12.568 -8.808 1.00 85.50 86 ASP A CA 1
ATOM 685 C C . ASP A 1 86 ? 3.649 -13.460 -8.253 1.00 85.50 86 ASP A C 1
ATOM 687 O O . ASP A 1 86 ? 3.841 -13.581 -7.046 1.00 85.50 86 ASP A O 1
ATOM 691 N N . LYS A 1 87 ? 4.433 -14.089 -9.134 1.00 86.31 87 LYS A N 1
ATOM 692 C CA . LYS A 1 87 ? 5.583 -14.917 -8.720 1.00 86.31 87 LYS A CA 1
ATOM 693 C C . LYS A 1 87 ? 6.777 -14.087 -8.241 1.00 86.31 87 LYS A C 1
ATOM 695 O O . LYS A 1 87 ? 7.617 -14.616 -7.522 1.00 86.31 87 LYS A O 1
ATOM 700 N N . ASP A 1 88 ? 6.867 -12.831 -8.673 1.00 84.69 88 ASP A N 1
ATOM 701 C CA . ASP A 1 88 ? 7.960 -11.930 -8.309 1.00 84.69 88 ASP A CA 1
ATOM 702 C C . ASP A 1 88 ? 7.621 -11.182 -7.003 1.00 84.69 88 ASP A C 1
ATOM 704 O O . ASP A 1 88 ? 6.639 -10.432 -6.988 1.00 84.69 88 ASP A O 1
ATOM 708 N N . PRO A 1 89 ? 8.425 -11.331 -5.932 1.00 85.75 89 PRO A N 1
ATOM 709 C CA . PRO A 1 89 ? 8.202 -10.659 -4.649 1.00 85.75 89 PRO A CA 1
ATOM 710 C C . PRO A 1 89 ? 8.131 -9.131 -4.753 1.00 85.75 89 PRO A C 1
ATOM 712 O O . PRO A 1 89 ? 7.418 -8.481 -3.995 1.00 85.75 89 PRO A O 1
ATOM 715 N N . ARG A 1 90 ? 8.826 -8.526 -5.723 1.00 83.12 90 ARG A N 1
ATOM 716 C CA . ARG A 1 90 ? 8.835 -7.064 -5.908 1.00 83.12 90 ARG A CA 1
ATOM 717 C C . ARG A 1 90 ? 7.495 -6.521 -6.374 1.00 83.12 90 ARG A C 1
ATOM 719 O O . ARG A 1 90 ? 7.219 -5.339 -6.191 1.00 83.12 90 ARG A O 1
ATOM 726 N N . ARG A 1 91 ? 6.713 -7.371 -7.032 1.00 81.62 91 ARG A N 1
ATOM 727 C CA . ARG A 1 91 ? 5.433 -7.023 -7.645 1.00 81.62 91 ARG A CA 1
ATOM 728 C C . ARG A 1 91 ? 4.258 -7.544 -6.843 1.00 81.62 91 ARG A C 1
ATOM 730 O O . ARG A 1 91 ? 3.139 -7.166 -7.150 1.00 81.62 91 ARG A O 1
ATOM 737 N N . ARG A 1 92 ? 4.494 -8.412 -5.861 1.00 88.00 92 ARG A N 1
ATOM 738 C CA . ARG A 1 92 ? 3.454 -8.955 -5.000 1.00 88.00 92 ARG A CA 1
ATOM 739 C C . ARG A 1 92 ? 3.191 -7.990 -3.855 1.00 88.00 92 ARG A C 1
ATOM 741 O O . ARG A 1 92 ? 4.075 -7.781 -3.026 1.00 88.00 92 ARG A O 1
ATOM 748 N N . PHE A 1 93 ? 1.997 -7.413 -3.835 1.00 89.94 93 PHE A N 1
ATOM 749 C CA . PHE A 1 93 ? 1.556 -6.495 -2.796 1.00 89.94 93 PHE A CA 1
ATOM 750 C C . PHE A 1 93 ? 0.577 -7.181 -1.855 1.00 89.94 93 PHE A C 1
ATOM 752 O O . PHE A 1 93 ? -0.237 -8.008 -2.272 1.00 89.94 93 PHE A O 1
ATOM 759 N N . TYR A 1 94 ? 0.641 -6.798 -0.591 1.00 91.88 94 TYR A N 1
ATOM 760 C CA . TYR A 1 94 ? -0.312 -7.199 0.426 1.00 91.88 94 TYR A CA 1
ATOM 761 C C . TYR A 1 94 ? -0.686 -5.997 1.291 1.00 91.88 94 TYR A C 1
ATOM 763 O O . TYR A 1 94 ? 0.079 -5.033 1.398 1.00 91.88 94 TYR A O 1
ATOM 771 N N . VAL A 1 95 ? -1.873 -6.059 1.884 1.00 93.62 95 VAL A N 1
ATOM 772 C CA . VAL A 1 95 ? -2.346 -5.113 2.896 1.00 93.62 95 VAL A CA 1
ATOM 773 C C . VAL A 1 95 ? -2.367 -5.798 4.260 1.00 93.62 95 VAL A C 1
ATOM 775 O O . VAL A 1 95 ? -2.730 -6.968 4.354 1.00 93.62 95 VAL A O 1
ATOM 778 N N . GLU A 1 96 ? -1.943 -5.085 5.298 1.00 94.00 96 GLU A N 1
ATOM 779 C CA . GLU A 1 96 ? -1.931 -5.551 6.688 1.00 94.00 96 GLU A CA 1
ATOM 780 C C . GLU A 1 96 ? -2.378 -4.429 7.633 1.00 94.00 96 GLU A C 1
ATOM 782 O O . GLU A 1 96 ? -2.136 -3.246 7.359 1.00 94.00 96 GLU A O 1
ATOM 787 N N . VAL A 1 97 ? -2.980 -4.797 8.766 1.00 93.88 97 VAL A N 1
ATOM 788 C CA . VAL A 1 97 ? -3.172 -3.877 9.897 1.00 93.88 97 VAL A CA 1
ATOM 789 C C . VAL A 1 97 ? -1.878 -3.889 10.712 1.00 93.88 97 VAL A C 1
ATOM 791 O O . VAL A 1 97 ? -1.562 -4.879 11.367 1.00 93.88 97 VAL A O 1
ATOM 794 N N . SER A 1 98 ? -1.069 -2.833 10.622 1.00 90.62 98 SER A N 1
ATOM 795 C CA . SER A 1 98 ? 0.277 -2.810 11.215 1.00 90.62 98 SER A CA 1
ATOM 796 C C . SER A 1 98 ? 0.274 -2.474 12.701 1.00 90.62 98 SER A C 1
ATOM 798 O O . SER A 1 98 ? 1.107 -2.982 13.453 1.00 90.62 98 SER A O 1
ATOM 800 N N . ASP A 1 99 ? -0.643 -1.602 13.107 1.00 90.00 99 ASP A N 1
ATOM 801 C CA . ASP A 1 99 ? -0.765 -1.116 14.469 1.00 90.00 99 ASP A CA 1
ATOM 802 C C . ASP A 1 99 ? -2.236 -0.922 14.819 1.00 90.00 99 ASP A C 1
ATOM 804 O O . ASP A 1 99 ? -3.033 -0.420 14.023 1.00 90.00 99 ASP A O 1
ATOM 808 N N . CYS A 1 100 ? -2.575 -1.336 16.031 1.00 88.62 100 CYS A N 1
ATOM 809 C CA . CYS A 1 100 ? -3.932 -1.347 16.548 1.00 88.62 100 CYS A CA 1
ATOM 810 C C . CYS A 1 100 ? -3.891 -0.946 18.028 1.00 88.62 100 CYS A C 1
ATOM 812 O O . CYS A 1 100 ? -3.960 -1.806 18.918 1.00 88.62 100 CYS A O 1
ATOM 814 N N . PRO A 1 101 ? -3.707 0.353 18.322 1.00 87.38 101 PRO A N 1
ATOM 815 C CA . PRO A 1 101 ? -3.597 0.822 19.692 1.00 87.38 101 PRO A CA 1
ATOM 816 C C . PRO A 1 101 ? -4.878 0.508 20.475 1.00 87.38 101 PRO A C 1
ATOM 818 O O . PRO A 1 101 ? -6.001 0.619 19.975 1.00 87.38 101 PRO A O 1
ATOM 821 N N . ASP A 1 102 ? -4.690 0.065 21.720 1.00 87.06 102 ASP A N 1
ATOM 822 C CA . ASP A 1 102 ? -5.769 -0.289 22.647 1.00 87.06 102 ASP A CA 1
ATOM 823 C C . ASP A 1 102 ? -6.791 -1.282 22.057 1.00 87.06 102 ASP A C 1
ATOM 825 O O . ASP A 1 102 ? -8.001 -1.129 22.247 1.00 87.06 102 ASP A O 1
ATOM 829 N N . ASN A 1 103 ? -6.315 -2.293 21.316 1.00 85.31 103 ASN A N 1
ATOM 830 C CA . ASN A 1 103 ? -7.145 -3.296 20.632 1.00 85.31 103 ASN A CA 1
ATOM 831 C C . ASN A 1 103 ? -8.224 -2.675 19.721 1.00 85.31 103 ASN A C 1
ATOM 833 O O . ASN A 1 103 ? -9.370 -3.132 19.713 1.00 85.31 103 ASN A O 1
ATOM 837 N N . GLY A 1 104 ? -7.874 -1.601 19.009 1.00 83.12 104 GLY A N 1
ATOM 838 C CA . GLY A 1 104 ? -8.752 -0.954 18.033 1.00 83.12 104 GLY A CA 1
ATOM 839 C C . GLY A 1 104 ? -9.721 0.049 18.651 1.00 83.12 104 GLY A C 1
ATOM 840 O O . GLY A 1 104 ? -10.653 0.501 17.995 1.00 83.12 104 GLY A O 1
ATOM 841 N N . THR A 1 105 ? -9.538 0.423 19.918 1.00 84.50 105 THR A N 1
ATOM 842 C CA . THR A 1 105 ? -10.424 1.400 20.575 1.00 84.50 105 THR A CA 1
ATOM 843 C C . THR A 1 105 ? -10.060 2.836 20.192 1.00 84.50 105 THR A C 1
ATOM 845 O O . THR A 1 105 ? -10.931 3.693 20.056 1.00 84.50 105 THR A O 1
ATOM 848 N N . THR A 1 106 ? -8.766 3.124 20.033 1.00 85.44 106 THR A N 1
ATOM 849 C CA . THR A 1 106 ? -8.262 4.490 19.825 1.00 85.44 106 THR A CA 1
ATOM 850 C C . THR A 1 106 ? -7.886 4.779 18.377 1.00 85.44 106 THR A C 1
ATOM 852 O O . THR A 1 106 ? -7.840 5.944 17.985 1.00 85.44 106 THR A O 1
ATOM 855 N N . GLY A 1 107 ? -7.685 3.758 17.548 1.00 89.50 107 GLY A N 1
ATOM 856 C CA . GLY A 1 107 ? -7.358 3.924 16.139 1.00 89.50 107 GLY A CA 1
ATOM 857 C C . GLY A 1 107 ? -6.832 2.645 15.509 1.00 89.50 107 GLY A C 1
ATOM 858 O O . GLY A 1 107 ? -6.828 1.591 16.141 1.00 89.50 107 GLY A O 1
ATOM 859 N N . TYR A 1 108 ? -6.373 2.774 14.271 1.00 92.00 108 TYR A N 1
ATOM 860 C CA . TYR A 1 108 ? -5.749 1.709 13.500 1.00 92.00 108 TYR A CA 1
ATOM 861 C C . TYR A 1 108 ? -4.776 2.302 12.478 1.00 92.00 108 TYR A C 1
ATOM 863 O O . TYR A 1 108 ? -4.912 3.457 12.056 1.00 92.00 108 TYR A O 1
ATOM 871 N N . THR A 1 109 ? -3.812 1.495 12.047 1.00 92.75 109 THR A N 1
ATOM 872 C CA . THR A 1 109 ? -2.901 1.844 10.957 1.00 92.75 109 THR A CA 1
ATOM 873 C C . THR A 1 109 ? -2.851 0.714 9.936 1.00 92.75 109 THR A C 1
ATOM 875 O O . THR A 1 109 ? -2.559 -0.432 10.267 1.00 92.75 109 THR A O 1
ATOM 878 N N . LEU A 1 110 ? -3.130 1.047 8.676 1.00 93.50 110 LEU A N 1
ATOM 879 C CA . LEU A 1 110 ? -3.083 0.139 7.534 1.00 93.50 110 LEU A CA 1
ATOM 880 C C . LEU A 1 110 ? -1.807 0.372 6.736 1.00 93.50 110 LEU A C 1
ATOM 882 O O . LEU A 1 110 ? -1.465 1.516 6.426 1.00 93.50 110 LEU A O 1
ATOM 886 N N . HIS A 1 111 ? -1.121 -0.710 6.373 1.00 93.12 111 HIS A N 1
ATOM 887 C CA . HIS A 1 111 ? 0.037 -0.661 5.485 1.00 93.12 111 HIS A CA 1
ATOM 888 C C . HIS A 1 111 ? -0.239 -1.474 4.228 1.00 93.12 111 HIS A C 1
ATOM 890 O O . HIS A 1 111 ? -0.698 -2.610 4.305 1.00 93.12 111 HIS A O 1
ATOM 896 N N . VAL A 1 112 ? 0.118 -0.920 3.071 1.00 92.69 112 VAL A N 1
ATOM 897 C CA . VAL A 1 112 ? 0.279 -1.690 1.833 1.00 92.69 112 VAL A CA 1
ATOM 898 C C . VAL A 1 112 ? 1.761 -1.768 1.516 1.00 92.69 112 VAL A C 1
ATOM 900 O O . VAL A 1 112 ? 2.424 -0.739 1.355 1.00 92.69 112 VAL A O 1
ATOM 903 N N . LYS A 1 113 ? 2.280 -2.992 1.431 1.00 91.50 113 LYS A N 1
ATOM 904 C CA . LYS A 1 113 ? 3.701 -3.289 1.220 1.00 91.50 113 LYS A CA 1
ATOM 905 C C . LYS A 1 113 ? 3.871 -4.307 0.106 1.00 91.50 113 LYS A C 1
ATOM 907 O O . LYS A 1 113 ? 3.007 -5.156 -0.105 1.00 91.50 113 LYS A O 1
ATOM 912 N N . ASN A 1 114 ? 5.007 -4.250 -0.582 1.00 90.81 114 ASN A N 1
ATOM 913 C CA . ASN A 1 114 ? 5.444 -5.346 -1.439 1.00 90.81 114 ASN A CA 1
ATOM 914 C C . ASN A 1 114 ? 6.389 -6.311 -0.711 1.00 90.81 114 ASN A C 1
ATOM 916 O O . ASN A 1 114 ? 7.141 -5.925 0.182 1.00 90.81 114 ASN A O 1
ATOM 920 N N . GLU A 1 115 ? 6.382 -7.578 -1.119 1.00 87.94 115 GLU A N 1
ATOM 921 C CA . GLU A 1 115 ? 7.110 -8.674 -0.464 1.00 87.94 115 GLU A CA 1
ATOM 922 C C . GLU A 1 115 ? 8.613 -8.707 -0.824 1.00 87.94 115 GLU A C 1
ATOM 924 O O . GLU A 1 115 ? 9.184 -9.761 -1.083 1.00 87.94 115 GLU A O 1
ATOM 929 N N . THR A 1 116 ? 9.287 -7.555 -0.878 1.00 84.00 116 THR A N 1
ATOM 930 C CA . THR A 1 116 ? 10.696 -7.452 -1.301 1.00 84.00 116 THR A CA 1
ATOM 931 C C . THR A 1 116 ? 11.675 -7.317 -0.133 1.00 84.00 116 THR A C 1
ATOM 933 O O . THR A 1 116 ? 11.490 -6.519 0.786 1.00 84.00 116 THR A O 1
ATOM 936 N N . THR A 1 117 ? 12.800 -8.030 -0.218 1.00 82.75 117 THR A N 1
ATOM 937 C CA . THR A 1 117 ? 13.945 -7.864 0.695 1.00 82.75 117 THR A CA 1
ATOM 938 C C . THR A 1 117 ? 14.870 -6.719 0.282 1.00 82.75 117 THR A C 1
ATOM 940 O O . THR A 1 117 ? 15.652 -6.234 1.095 1.00 82.75 117 THR A O 1
ATOM 943 N N . ASP A 1 118 ? 14.792 -6.276 -0.977 1.00 80.75 118 ASP A N 1
ATOM 944 C CA . ASP A 1 118 ? 15.651 -5.222 -1.516 1.00 80.75 118 ASP A CA 1
ATOM 945 C C . ASP A 1 118 ? 15.130 -3.830 -1.105 1.00 80.75 118 ASP A C 1
ATOM 947 O O . ASP A 1 118 ? 14.058 -3.433 -1.576 1.00 80.75 118 ASP A O 1
ATOM 951 N N . PRO A 1 119 ? 15.882 -3.025 -0.327 1.00 79.56 119 PRO A N 1
ATOM 952 C CA . PRO A 1 119 ? 15.405 -1.730 0.173 1.00 79.56 119 PRO A CA 1
ATOM 953 C C . PRO A 1 119 ? 15.149 -0.702 -0.938 1.00 79.56 119 PRO A C 1
ATOM 955 O O . PRO A 1 119 ? 14.330 0.194 -0.771 1.00 79.56 119 PRO A O 1
ATOM 958 N N . GLN A 1 120 ? 15.806 -0.831 -2.095 1.00 76.62 120 GLN A N 1
ATOM 959 C CA . GLN A 1 120 ? 15.594 0.067 -3.240 1.00 76.62 120 GLN A CA 1
ATOM 960 C C . GLN A 1 120 ? 14.267 -0.172 -3.973 1.00 76.62 120 GLN A C 1
ATOM 962 O O . GLN A 1 120 ? 13.838 0.683 -4.743 1.00 76.62 120 GLN A O 1
ATOM 967 N N . TRP A 1 121 ? 13.651 -1.336 -3.769 1.00 78.94 121 TRP A N 1
ATOM 968 C CA . TRP A 1 121 ? 12.406 -1.733 -4.426 1.00 78.94 121 TRP A CA 1
ATOM 969 C C . TRP A 1 121 ? 11.220 -1.742 -3.463 1.00 78.94 121 TRP A C 1
ATOM 971 O O . TRP A 1 121 ? 10.123 -2.095 -3.885 1.00 78.94 121 TRP A O 1
ATOM 981 N N . GLN A 1 122 ? 11.429 -1.377 -2.194 1.00 84.25 122 GLN A N 1
ATOM 982 C CA . GLN A 1 122 ? 10.355 -1.299 -1.210 1.00 84.25 122 GLN A CA 1
ATOM 983 C C . GLN A 1 122 ? 9.404 -0.161 -1.564 1.00 84.25 122 GLN A C 1
ATOM 985 O O . GLN A 1 122 ? 9.802 1.005 -1.636 1.00 84.25 122 GLN A O 1
ATOM 990 N N . ILE A 1 123 ? 8.146 -0.526 -1.770 1.00 86.06 123 ILE A N 1
ATOM 991 C CA . ILE A 1 123 ? 7.034 0.398 -1.927 1.00 86.06 123 ILE A CA 1
ATOM 992 C C . ILE A 1 123 ? 6.155 0.202 -0.704 1.00 86.06 123 ILE A C 1
ATOM 994 O O . ILE A 1 123 ? 5.741 -0.917 -0.404 1.00 86.06 123 ILE A O 1
ATOM 998 N N . GLU A 1 124 ? 5.914 1.292 0.012 1.00 89.06 124 GLU A N 1
ATOM 999 C CA . GLU A 1 124 ? 5.153 1.273 1.250 1.00 89.06 124 GLU A CA 1
ATOM 1000 C C . GLU A 1 124 ? 4.213 2.470 1.284 1.00 89.06 124 GLU A C 1
ATOM 1002 O O . GLU A 1 124 ? 4.630 3.617 1.083 1.00 89.06 124 GLU A O 1
ATOM 1007 N N . TRP A 1 125 ? 2.943 2.171 1.527 1.00 90.31 125 TRP A N 1
ATOM 1008 C CA . TRP A 1 125 ? 1.889 3.145 1.750 1.00 90.31 125 TRP A CA 1
ATOM 1009 C C . TRP A 1 125 ? 1.292 2.916 3.121 1.00 90.31 125 TRP A C 1
ATOM 1011 O O . TRP A 1 125 ? 1.071 1.775 3.519 1.00 90.31 125 TRP A O 1
ATOM 1021 N N . GLU A 1 126 ? 1.025 4.009 3.813 1.00 91.44 126 GLU A N 1
ATOM 1022 C CA . GLU A 1 126 ? 0.505 4.013 5.167 1.00 91.44 126 GLU A CA 1
ATOM 1023 C C . GLU A 1 126 ? -0.757 4.869 5.220 1.00 91.44 126 GLU A C 1
ATOM 1025 O O . GLU A 1 126 ? -0.814 5.963 4.650 1.00 91.44 126 GLU A O 1
ATOM 1030 N N . LEU A 1 127 ? -1.777 4.368 5.906 1.00 91.50 127 LEU A N 1
ATOM 1031 C CA . LEU A 1 127 ? -2.962 5.124 6.280 1.00 91.50 127 LEU A CA 1
ATOM 1032 C C . LEU A 1 127 ? -3.199 4.893 7.766 1.00 91.50 127 LEU A C 1
ATOM 1034 O O . LEU A 1 127 ? -3.540 3.788 8.173 1.00 91.50 127 LEU A O 1
ATOM 1038 N N . SER A 1 128 ? -3.038 5.944 8.565 1.00 90.62 128 SER A N 1
ATOM 1039 C CA . SER A 1 128 ? -3.332 5.910 9.997 1.00 90.62 128 SER A CA 1
ATOM 1040 C C . SER A 1 128 ? -4.603 6.700 10.293 1.00 90.62 128 SER A C 1
ATOM 1042 O O . SER A 1 128 ? -4.781 7.825 9.811 1.00 90.62 128 SER A O 1
ATOM 1044 N N . CYS A 1 129 ? -5.493 6.101 11.078 1.00 89.69 129 CYS A N 1
ATOM 1045 C CA . CYS A 1 129 ? -6.716 6.7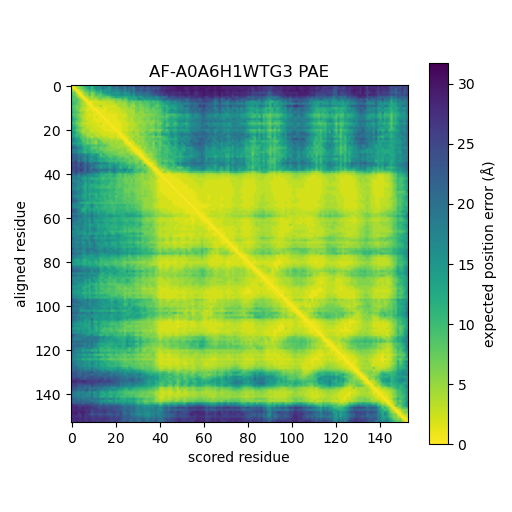07 11.579 1.00 89.69 129 CYS A CA 1
ATOM 1046 C C . CYS A 1 129 ? -6.751 6.643 13.103 1.00 89.69 129 CYS A C 1
ATOM 1048 O O . CYS A 1 129 ? -6.447 5.621 13.707 1.00 89.69 129 CYS A O 1
ATOM 1050 N N . ASN A 1 130 ? -7.217 7.723 13.727 1.00 86.81 130 ASN A N 1
ATOM 1051 C CA . ASN A 1 130 ? -7.500 7.768 15.157 1.00 86.81 130 ASN A CA 1
ATOM 1052 C C . ASN A 1 130 ? -8.994 8.062 15.361 1.00 86.81 130 ASN A C 1
ATOM 1054 O O . ASN A 1 130 ? -9.571 8.846 14.609 1.00 86.81 130 ASN A O 1
ATOM 1058 N N . ALA A 1 131 ? -9.608 7.479 16.389 1.00 78.12 131 ALA A N 1
ATOM 1059 C CA . ALA A 1 131 ? -11.013 7.682 16.752 1.00 78.12 131 ALA A CA 1
ATOM 1060 C C . ALA A 1 131 ? -11.363 9.156 17.043 1.00 78.12 131 ALA A C 1
ATOM 1062 O O . ALA A 1 131 ? -12.516 9.563 16.931 1.00 78.12 131 ALA A O 1
ATOM 1063 N N . THR A 1 132 ? -10.368 9.970 17.404 1.00 77.94 132 THR A N 1
ATOM 1064 C CA . THR A 1 132 ? -10.524 11.415 17.661 1.00 77.94 132 THR A CA 1
ATOM 1065 C C . THR A 1 132 ? -10.275 12.296 16.433 1.00 77.94 132 THR A C 1
ATOM 1067 O O . THR A 1 132 ? -10.408 13.520 16.512 1.00 77.94 132 THR A O 1
ATOM 1070 N N . ALA A 1 133 ? -9.899 11.707 15.296 1.00 76.44 133 ALA A N 1
ATOM 1071 C CA . ALA A 1 133 ? -9.580 12.452 14.090 1.00 76.44 133 ALA 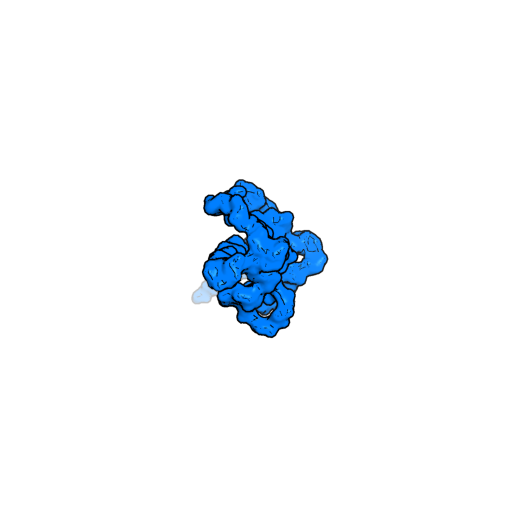A CA 1
ATOM 1072 C C . ALA A 1 133 ? -10.854 13.009 13.425 1.00 76.44 133 ALA A C 1
ATOM 1074 O O . ALA A 1 133 ? -11.907 12.374 13.412 1.00 76.44 133 ALA A O 1
ATOM 1075 N N . SER A 1 134 ? -10.772 14.217 12.862 1.00 74.38 134 SER A N 1
ATOM 1076 C CA . SER A 1 134 ? -11.897 14.823 12.145 1.00 74.38 134 SER A CA 1
ATOM 1077 C C . SER A 1 134 ? -12.219 14.069 10.848 1.00 74.38 134 SER A C 1
ATOM 1079 O O . SER A 1 134 ? -11.359 13.414 10.253 1.00 74.38 134 SER A O 1
ATOM 1081 N N . LEU A 1 135 ? -13.464 14.198 10.375 1.00 67.62 135 LEU A N 1
ATOM 1082 C CA . LEU A 1 135 ? -13.903 13.667 9.080 1.00 67.62 135 LEU A CA 1
ATOM 1083 C C . LEU A 1 135 ? -12.932 14.103 7.965 1.00 67.62 135 LEU A C 1
ATOM 1085 O O . LEU A 1 135 ? -12.814 15.289 7.662 1.00 67.62 135 LEU A O 1
ATOM 1089 N N . GLY A 1 136 ? -12.229 13.133 7.371 1.00 69.94 136 GLY A N 1
ATOM 1090 C CA . GLY A 1 136 ? -11.264 13.351 6.283 1.00 69.94 136 GLY A CA 1
ATOM 1091 C C . GLY A 1 136 ? -9.793 13.507 6.696 1.00 69.94 136 GLY A C 1
ATOM 1092 O O . GLY A 1 136 ? -8.954 13.734 5.825 1.00 69.94 136 GLY A O 1
ATOM 1093 N N . ALA A 1 137 ? -9.458 13.370 7.983 1.00 76.12 137 ALA A N 1
ATOM 1094 C CA . ALA A 1 137 ? -8.075 13.456 8.459 1.00 76.12 137 ALA A CA 1
ATOM 1095 C C . ALA A 1 137 ? -7.207 12.258 8.033 1.00 76.12 137 ALA A C 1
ATOM 1097 O O . ALA A 1 137 ? -6.025 12.440 7.750 1.00 76.12 137 ALA A O 1
ATOM 1098 N N . CYS A 1 138 ? -7.778 11.051 7.938 1.00 86.06 138 CYS A N 1
ATOM 1099 C CA . CYS A 1 138 ? -7.017 9.893 7.476 1.00 86.06 138 CYS A CA 1
ATOM 1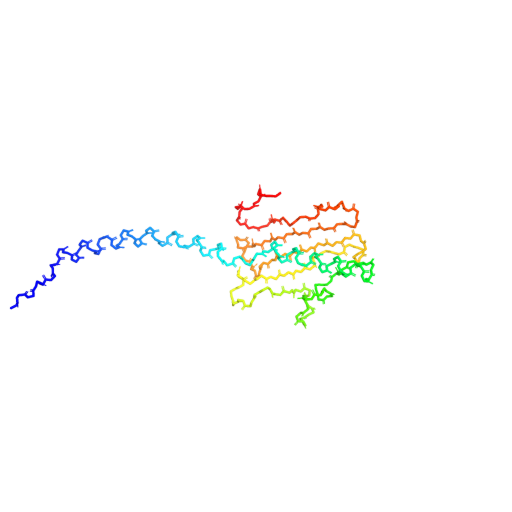100 C C . CYS A 1 138 ? -6.936 9.871 5.954 1.00 86.06 138 CYS A C 1
ATOM 1102 O O . CYS A 1 138 ? -7.941 9.627 5.271 1.00 86.06 138 CYS A O 1
ATOM 1104 N N . LYS A 1 139 ? -5.729 10.093 5.444 1.00 86.88 139 LYS A N 1
ATOM 1105 C CA . LYS A 1 139 ? -5.387 10.009 4.029 1.00 86.88 139 LYS A CA 1
ATOM 1106 C C . LYS A 1 139 ? -4.221 9.036 3.851 1.00 86.88 139 LYS A C 1
ATOM 1108 O O . LYS A 1 139 ? -3.350 8.997 4.719 1.00 86.88 139 LYS A O 1
ATOM 1113 N N . PRO A 1 140 ? -4.184 8.279 2.747 1.00 89.31 140 PRO A N 1
ATOM 1114 C CA . PRO A 1 140 ? -3.052 7.420 2.445 1.00 89.31 140 PRO A CA 1
ATOM 1115 C C . PRO A 1 140 ? -1.834 8.264 2.059 1.00 89.31 140 PRO A C 1
ATOM 1117 O O . PRO A 1 140 ? -1.937 9.201 1.265 1.00 89.31 140 PRO A O 1
ATOM 1120 N N . VAL A 1 141 ? -0.676 7.915 2.610 1.00 88.31 141 VAL A N 1
ATOM 1121 C CA . VAL A 1 141 ? 0.607 8.573 2.360 1.00 88.31 141 VAL A CA 1
ATOM 1122 C C . VAL A 1 141 ? 1.638 7.522 1.970 1.00 88.31 141 VAL A C 1
ATOM 1124 O O . VAL A 1 141 ? 1.758 6.478 2.604 1.00 88.31 141 VAL A O 1
ATOM 1127 N N . GLN A 1 142 ? 2.419 7.803 0.930 1.00 86.12 142 GLN A N 1
ATOM 1128 C CA . GLN A 1 142 ? 3.530 6.942 0.537 1.00 86.12 142 GLN A CA 1
ATOM 1129 C C . GLN A 1 142 ? 4.748 7.202 1.435 1.00 86.12 142 GLN A C 1
ATOM 1131 O O . GLN A 1 142 ? 5.324 8.296 1.415 1.00 86.12 142 GLN A O 1
ATOM 1136 N N . THR A 1 143 ? 5.173 6.196 2.197 1.00 85.00 143 THR A N 1
ATOM 1137 C CA . THR A 1 143 ? 6.338 6.284 3.091 1.00 85.00 143 THR A CA 1
ATOM 1138 C C . THR A 1 143 ? 7.617 5.784 2.421 1.00 85.00 143 THR A C 1
ATOM 1140 O O . THR A 1 143 ? 8.695 6.320 2.694 1.00 85.00 143 THR A O 1
ATOM 1143 N N . LYS A 1 144 ? 7.516 4.831 1.480 1.00 83.81 144 LYS A N 1
ATOM 1144 C CA . LYS A 1 144 ? 8.637 4.346 0.653 1.00 83.81 144 LYS A CA 1
ATOM 1145 C C . LYS A 1 144 ? 8.226 4.137 -0.805 1.00 83.81 144 LYS A C 1
ATOM 1147 O O . LYS A 1 144 ? 7.092 3.769 -1.100 1.00 83.81 144 LYS A O 1
ATOM 1152 N N . GLY A 1 145 ? 9.172 4.346 -1.717 1.00 73.94 145 GLY A N 1
ATOM 1153 C CA . GLY A 1 145 ? 8.983 4.177 -3.160 1.00 73.94 145 GLY A CA 1
ATOM 1154 C C . GLY A 1 145 ? 9.420 5.403 -3.961 1.00 73.94 145 GLY A C 1
ATOM 1155 O O . GLY A 1 145 ? 9.823 6.429 -3.408 1.00 73.94 145 GLY A O 1
ATOM 1156 N N . THR A 1 146 ? 9.396 5.294 -5.290 1.00 63.88 146 THR A N 1
ATOM 1157 C CA . THR A 1 146 ? 9.769 6.404 -6.176 1.00 63.88 146 THR A CA 1
ATOM 1158 C C . THR A 1 146 ? 8.783 7.562 -6.043 1.00 63.88 146 THR A C 1
ATOM 1160 O O . THR A 1 146 ? 7.593 7.428 -6.298 1.00 63.88 146 THR A O 1
ATOM 1163 N N . SER A 1 147 ? 9.326 8.718 -5.665 1.00 51.59 147 SER A N 1
ATOM 1164 C CA . SER A 1 147 ? 8.668 9.915 -5.133 1.00 51.59 147 SER A CA 1
ATOM 1165 C C . SER A 1 147 ? 7.768 10.703 -6.091 1.00 51.59 147 SER A C 1
ATOM 1167 O O . SER A 1 147 ? 7.514 11.878 -5.832 1.00 51.59 147 SER A O 1
ATOM 1169 N N . ILE A 1 148 ? 7.296 10.122 -7.196 1.00 53.00 148 ILE A N 1
ATOM 1170 C CA . ILE A 1 148 ? 6.466 10.853 -8.170 1.00 53.00 148 ILE A CA 1
ATOM 1171 C C . ILE A 1 148 ? 5.086 11.236 -7.610 1.00 53.00 148 ILE A C 1
ATOM 1173 O O . ILE A 1 148 ? 4.454 12.136 -8.153 1.00 53.00 148 ILE A O 1
ATOM 1177 N N . PHE A 1 149 ? 4.669 10.647 -6.482 1.00 47.34 149 PHE A N 1
ATOM 1178 C CA . PHE A 1 149 ? 3.404 10.961 -5.807 1.00 47.34 149 PHE A CA 1
ATOM 1179 C C . PHE A 1 149 ? 3.557 11.520 -4.382 1.00 47.34 149 PHE A C 1
ATOM 1181 O O . PHE A 1 149 ? 2.556 11.789 -3.724 1.00 47.34 149 PHE A O 1
ATOM 1188 N N . ARG A 1 150 ? 4.787 11.783 -3.904 1.00 47.00 150 ARG A N 1
ATOM 1189 C CA . ARG A 1 150 ? 5.034 12.224 -2.512 1.00 47.00 150 ARG A CA 1
ATOM 1190 C C . ARG A 1 150 ? 4.449 13.608 -2.172 1.00 47.00 150 ARG A C 1
ATOM 1192 O O . ARG A 1 150 ? 4.433 13.980 -1.007 1.00 47.00 150 ARG A O 1
ATOM 1199 N N . SER A 1 151 ? 3.995 14.384 -3.159 1.00 39.84 151 SER A N 1
ATOM 1200 C CA . SER A 1 151 ? 3.517 15.761 -2.959 1.00 39.84 151 SER A CA 1
ATOM 1201 C C . SER A 1 151 ? 2.144 16.066 -3.570 1.00 39.84 151 SER A C 1
ATOM 1203 O O . SER A 1 151 ? 1.881 17.232 -3.856 1.00 39.84 151 SER A O 1
ATOM 1205 N N . LEU A 1 152 ? 1.297 15.065 -3.837 1.00 41.34 152 LEU A N 1
ATOM 1206 C CA . LEU A 1 152 ? 0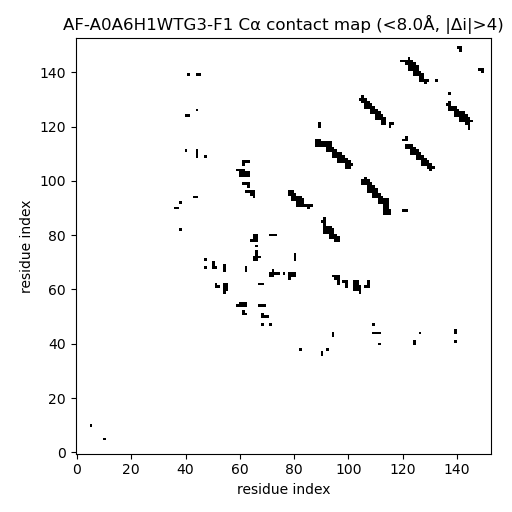.009 15.294 -4.515 1.00 41.34 152 LEU A CA 1
ATOM 1207 C C . LEU A 1 152 ? -1.254 15.208 -3.641 1.00 41.34 152 LEU A C 1
ATOM 1209 O O . LEU A 1 152 ? -2.335 15.385 -4.196 1.00 41.34 152 LEU A O 1
ATOM 1213 N N . PHE A 1 153 ? -1.157 15.057 -2.313 1.00 44.56 153 PHE A N 1
ATOM 1214 C CA . PHE A 1 153 ? -2.317 15.141 -1.406 1.00 44.56 153 PHE A CA 1
ATOM 1215 C C . PHE A 1 153 ? -1.999 15.750 -0.040 1.00 44.56 153 PHE A C 1
ATOM 1217 O O . PHE A 1 153 ? -0.838 15.612 0.405 1.00 44.56 153 PHE A O 1
#

Foldseek 3Di:
DDDDDDDPVNVVVVVVVVVVVVVVVVVVVVVVVVVVLPPPVQVVVVVLVVQQVVLCVVPVFGAQASLSGDPQNPPPRPQWRWPDDDPDQLRIKIKGFPDQPPNRNFWTKIKIWGRDPDQQSIWIKMWIDTPPDDDPPTGIATPDDDCPPRPPD

Sequence (153 aa):
MRREAFTLVELMMVVAILAILGAVSFVVYRHYFRAAFEVDPVQVLLSAKLAEEEYYADNGRYACQIEDLSGFNDGSADNKYYLNQDKDPRRRFYVEVSDCPDNGTTGYTLHVKNETTDPQWQIEWELSCNATASLGACKPVQTKGTSIFRSLF

Radius of gyration: 24.05 Å; Cα contacts (8 Å, |Δi|>4): 224; chains: 1; bounding box: 44×34×88 Å

Solvent-accessible surface area (backbone atoms only — not comparable to full-atom values): 8880 Å² total; per-residue (Å²): 136,85,79,88,73,86,51,74,67,58,54,52,53,52,52,54,52,50,53,56,52,52,62,58,49,60,63,57,56,62,60,56,60,60,68,75,60,58,70,62,59,60,62,51,54,53,53,51,50,53,25,36,54,51,43,24,73,77,67,74,27,34,58,61,38,30,54,76,29,76,92,39,57,84,83,75,89,73,41,62,31,68,80,47,91,55,91,49,40,69,66,18,34,30,39,26,42,75,47,35,51,78,73,7,60,54,21,38,26,40,35,37,38,35,64,42,89,50,80,92,62,34,39,31,36,40,32,56,44,46,71,85,54,59,96,80,65,59,55,75,43,70,79,40,55,85,68,89,66,71,80,78,126

Organism: NCBI:txid2047767

InterPro domains:
  IPR012902 Prokaryotic N-terminal methylation site [PF07963] (2-25)
  IPR012902 Prokaryotic N-terminal methylation site [TIGR02532] (5-24)
  IPR045584 Pilin-like [SSF54523] (6-116)